Protein AF-A0A843ETW0-F1 (afdb_monomer_lite)

Secondary structure (DSSP, 8-state):
--EEE-EEEEE-TTPPPP-SGGGGTTEEEEEETTSTTHHHHHHHHHTT--EEEEEEES-HHHHHHHHHTSSSEEEEEETTT---B-TTTTTT-EEE----S-TT-HHHHHHHHHHHTTTHHHHHHTTPBPP-

Structure (mmCIF, N/CA/C/O backbone):
data_AF-A0A843ETW0-F1
#
_entry.id   AF-A0A843ETW0-F1
#
loop_
_atom_site.group_PDB
_atom_site.id
_atom_site.type_symbol
_atom_site.label_atom_id
_atom_site.label_alt_id
_atom_site.label_comp_id
_atom_site.label_asym_id
_atom_site.label_entity_id
_atom_site.label_seq_id
_atom_site.pdbx_PDB_ins_code
_atom_site.Cartn_x
_atom_site.Cartn_y
_atom_site.Cartn_z
_atom_site.occupancy
_atom_site.B_iso_or_equiv
_atom_site.auth_seq_id
_atom_site.auth_comp_id
_atom_site.auth_asym_id
_atom_site.auth_atom_id
_atom_site.pdbx_PDB_model_num
ATOM 1 N N . PRO A 1 1 ? 12.585 -6.342 -13.087 1.00 88.56 1 PRO A N 1
ATOM 2 C CA . PRO A 1 1 ? 12.088 -5.623 -11.887 1.00 88.56 1 PRO A CA 1
ATOM 3 C C . PRO A 1 1 ? 12.890 -4.330 -11.737 1.00 88.56 1 PRO A C 1
ATOM 5 O O . PRO A 1 1 ? 14.092 -4.377 -11.965 1.00 88.56 1 PRO A O 1
ATOM 8 N N . ILE A 1 2 ? 12.240 -3.202 -11.458 1.00 93.31 2 ILE A N 1
ATOM 9 C CA . ILE A 1 2 ? 12.900 -1.885 -11.393 1.00 93.31 2 ILE A CA 1
ATOM 10 C C . ILE A 1 2 ? 12.918 -1.279 -9.992 1.00 93.31 2 ILE A C 1
ATOM 12 O O . ILE A 1 2 ? 13.752 -0.420 -9.726 1.00 93.31 2 ILE A O 1
ATOM 16 N N . ALA A 1 3 ? 12.001 -1.709 -9.125 1.00 95.44 3 ALA A N 1
ATOM 17 C CA . ALA A 1 3 ? 11.889 -1.262 -7.745 1.00 95.44 3 ALA A CA 1
ATOM 18 C C . ALA A 1 3 ? 10.972 -2.207 -6.955 1.00 95.44 3 ALA A C 1
ATOM 20 O O . ALA A 1 3 ? 10.279 -3.051 -7.534 1.00 95.44 3 ALA A O 1
ATOM 21 N N . TYR A 1 4 ? 10.894 -2.004 -5.644 1.00 96.06 4 TYR A N 1
ATOM 22 C CA . TYR A 1 4 ? 9.859 -2.570 -4.787 1.00 96.06 4 TYR A CA 1
ATOM 23 C C . TYR A 1 4 ? 9.044 -1.475 -4.105 1.00 96.06 4 TYR A C 1
ATOM 25 O O . TYR A 1 4 ? 9.515 -0.364 -3.871 1.00 96.06 4 TYR A O 1
ATOM 33 N N . ASP A 1 5 ? 7.829 -1.832 -3.718 1.00 97.31 5 ASP A N 1
ATOM 34 C CA . ASP A 1 5 ? 6.985 -1.052 -2.820 1.00 97.31 5 ASP A CA 1
ATOM 35 C C . ASP A 1 5 ? 6.368 -1.996 -1.777 1.00 97.31 5 ASP A C 1
ATOM 37 O O . ASP A 1 5 ? 6.545 -3.219 -1.822 1.00 97.31 5 ASP A O 1
ATOM 41 N N . TYR A 1 6 ? 5.678 -1.438 -0.796 1.00 98.00 6 TYR A N 1
ATOM 42 C CA . TYR A 1 6 ? 4.920 -2.169 0.210 1.00 98.00 6 TYR A CA 1
ATOM 43 C C . TYR A 1 6 ? 3.712 -1.347 0.645 1.00 98.00 6 TYR A C 1
ATOM 45 O O . TYR A 1 6 ? 3.601 -0.159 0.342 1.00 98.00 6 TYR A O 1
ATOM 53 N N . LEU A 1 7 ? 2.789 -1.971 1.371 1.00 98.50 7 LEU A N 1
ATOM 54 C CA . LEU A 1 7 ? 1.613 -1.277 1.875 1.00 98.50 7 LEU A CA 1
ATOM 55 C C . LEU A 1 7 ? 1.832 -0.772 3.301 1.00 98.50 7 LEU A C 1
ATOM 57 O O . LEU A 1 7 ? 2.390 -1.454 4.164 1.00 98.50 7 LEU A O 1
ATOM 61 N N . VAL A 1 8 ? 1.325 0.427 3.561 1.00 98.56 8 VAL A N 1
ATOM 62 C CA . VAL A 1 8 ? 1.168 1.005 4.892 1.00 98.56 8 VAL A CA 1
ATOM 63 C C . VAL A 1 8 ? -0.305 1.119 5.248 1.00 98.56 8 VAL A C 1
ATOM 65 O O . VAL A 1 8 ? -1.149 1.446 4.417 1.00 98.56 8 VAL A O 1
ATOM 68 N N . LEU A 1 9 ? -0.622 0.885 6.514 1.00 98.62 9 LEU A N 1
ATOM 69 C CA . LEU A 1 9 ? -1.947 1.115 7.060 1.00 98.62 9 LEU A CA 1
ATOM 70 C C . LEU A 1 9 ? -2.136 2.604 7.365 1.00 98.62 9 LEU A C 1
ATOM 72 O O . LEU A 1 9 ? -1.407 3.194 8.172 1.00 98.62 9 LEU A O 1
ATOM 76 N N . ILE A 1 10 ? -3.163 3.189 6.762 1.00 98.44 10 ILE A N 1
ATOM 77 C CA . ILE A 1 10 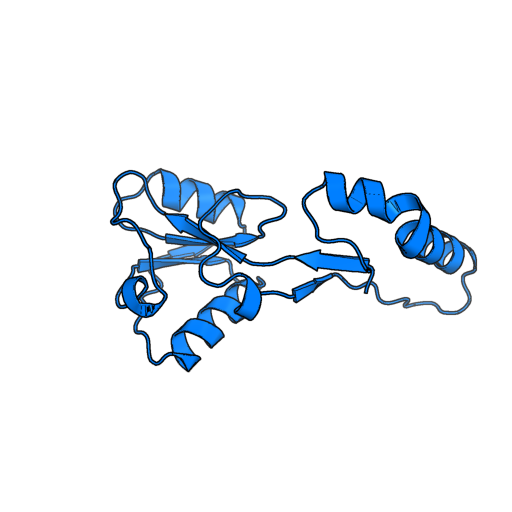? -3.690 4.508 7.094 1.00 98.44 10 ILE A CA 1
ATOM 78 C C . ILE A 1 10 ? -4.936 4.324 7.948 1.00 98.44 10 ILE A C 1
ATOM 80 O O . ILE A 1 10 ? -5.839 3.576 7.582 1.00 98.44 10 ILE A O 1
ATOM 84 N N . SER A 1 11 ? -4.99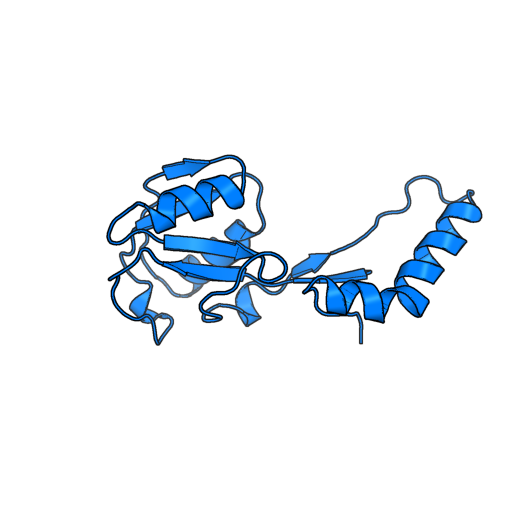5 5.049 9.061 1.00 98.12 11 SER A N 1
ATOM 85 C CA . SER A 1 11 ? -6.143 5.058 9.967 1.00 98.12 11 SER A CA 1
ATOM 86 C C . SER A 1 11 ? -6.775 6.444 10.033 1.00 98.12 11 SER A C 1
ATOM 88 O O . SER A 1 11 ? -6.080 7.468 9.912 1.00 98.12 11 SER A O 1
ATOM 90 N N . SER A 1 12 ? -8.087 6.472 10.265 1.00 97.75 12 SER A N 1
ATOM 91 C CA . SER A 1 12 ? -8.820 7.686 10.611 1.00 97.75 12 SER A CA 1
ATOM 92 C C . SER A 1 12 ? -8.227 8.356 11.858 1.00 97.75 12 SER A C 1
ATOM 94 O O . SER A 1 12 ? -7.741 7.657 12.759 1.00 97.75 12 SER A O 1
ATOM 96 N N . PRO A 1 13 ? -8.280 9.695 11.960 1.00 96.00 13 PRO A N 1
ATOM 97 C CA . PRO A 1 13 ? -7.907 10.404 13.180 1.00 96.00 13 PRO A CA 1
ATOM 98 C C . PRO A 1 13 ? -8.662 9.866 14.404 1.00 96.00 13 PRO A C 1
ATOM 100 O O . PRO A 1 13 ? -9.854 9.579 14.329 1.00 96.00 13 PRO A O 1
ATOM 103 N N . GLY A 1 14 ? -7.964 9.712 15.531 1.00 93.12 14 GLY A N 1
ATOM 104 C CA . GLY A 1 14 ? -8.556 9.219 16.782 1.00 93.12 14 GLY A CA 1
ATOM 105 C C . GLY A 1 14 ? -8.847 7.713 16.834 1.00 93.12 14 GLY A C 1
ATOM 106 O O . GLY A 1 14 ? -9.353 7.244 17.849 1.00 93.12 14 GLY A O 1
ATOM 107 N N . SER A 1 15 ? -8.515 6.948 15.787 1.00 94.19 15 SER A N 1
ATOM 108 C CA . SER A 1 15 ? -8.641 5.483 15.817 1.00 94.19 15 SER A CA 1
ATOM 109 C C . SER A 1 15 ? -7.703 4.857 16.853 1.00 94.19 15 SER A C 1
ATOM 111 O O . SER A 1 15 ? -6.642 5.412 17.163 1.00 94.19 15 SER A O 1
ATOM 113 N N . LYS A 1 16 ? -8.053 3.654 17.329 1.00 92.81 16 LYS A N 1
ATOM 114 C CA . LYS A 1 16 ? -7.176 2.840 18.185 1.00 92.81 16 LYS A CA 1
ATOM 115 C C . LYS A 1 16 ? -5.791 2.698 17.539 1.00 92.81 16 LYS A C 1
ATOM 117 O O . LYS A 1 16 ? -5.660 2.472 16.334 1.00 92.81 16 LYS A O 1
ATOM 122 N N . LYS A 1 17 ? -4.744 2.805 18.361 1.00 94.50 17 LYS A N 1
ATOM 123 C CA . LYS A 1 17 ? -3.369 2.549 17.928 1.00 94.50 17 LYS A CA 1
ATOM 124 C C . LYS A 1 17 ? -3.203 1.067 17.581 1.00 94.50 17 LYS A C 1
ATOM 126 O O . LYS A 1 17 ? -3.489 0.203 18.402 1.00 94.50 17 LYS A O 1
ATOM 131 N N . ILE A 1 18 ? -2.696 0.804 16.381 1.00 97.25 18 ILE A N 1
ATOM 132 C CA . ILE A 1 18 ? -2.375 -0.540 15.893 1.00 97.25 18 ILE A CA 1
ATOM 133 C C . ILE A 1 18 ? -0.904 -0.812 16.193 1.00 97.25 18 ILE A C 1
ATOM 135 O O . ILE A 1 18 ? -0.037 -0.051 15.758 1.00 97.25 18 ILE A O 1
ATOM 139 N N . THR A 1 19 ? -0.619 -1.859 16.960 1.00 96.44 19 THR A N 1
ATOM 140 C CA . THR A 1 19 ? 0.749 -2.202 17.389 1.00 96.44 19 THR A CA 1
ATOM 141 C C . THR A 1 19 ? 1.161 -3.615 17.007 1.00 96.44 19 THR A C 1
ATOM 143 O O . THR A 1 19 ? 2.351 -3.898 16.920 1.00 96.44 19 THR A O 1
ATOM 146 N N . SER A 1 20 ? 0.189 -4.480 16.736 1.00 97.50 20 SER A N 1
ATOM 147 C CA . SER A 1 20 ? 0.387 -5.867 16.340 1.00 97.50 20 SER A CA 1
ATOM 148 C C . SER A 1 20 ? -0.575 -6.254 15.219 1.00 97.50 20 SER A C 1
ATOM 150 O O . SER A 1 20 ? -1.590 -5.593 15.008 1.00 97.50 20 SER A O 1
ATOM 152 N N . ILE A 1 21 ? -0.277 -7.350 14.520 1.00 97.00 21 ILE A N 1
ATOM 153 C CA . ILE A 1 21 ? -1.143 -7.896 13.465 1.00 97.00 21 ILE A CA 1
ATOM 154 C C . ILE A 1 21 ? -2.540 -8.223 14.017 1.00 97.00 21 ILE A C 1
ATOM 156 O O . ILE A 1 21 ? -3.535 -7.905 13.381 1.00 97.00 21 ILE A O 1
ATOM 160 N N . LYS A 1 22 ? -2.632 -8.740 15.250 1.00 96.94 22 LYS A N 1
ATOM 161 C CA . LYS A 1 22 ? -3.913 -9.036 15.916 1.00 96.94 22 LYS A CA 1
ATOM 162 C C . LYS A 1 22 ? -4.791 -7.803 16.142 1.00 96.94 22 LYS A C 1
ATOM 164 O O . LYS A 1 22 ? -6.003 -7.937 16.233 1.00 96.94 22 LYS A O 1
ATOM 169 N N . ASP A 1 23 ? -4.209 -6.603 16.220 1.00 97.88 23 ASP A N 1
ATOM 170 C CA . ASP A 1 23 ? -4.993 -5.368 16.345 1.00 97.88 23 ASP A CA 1
ATOM 171 C C . ASP A 1 23 ? -5.789 -5.038 15.068 1.00 97.88 23 ASP A C 1
ATOM 173 O O . ASP A 1 23 ? -6.621 -4.134 15.107 1.00 97.88 23 ASP A O 1
ATOM 177 N N . LEU A 1 24 ? -5.522 -5.730 13.953 1.00 97.88 24 LEU A N 1
ATOM 178 C CA . LEU A 1 24 ? -6.234 -5.569 12.684 1.00 97.88 24 LEU A CA 1
ATOM 179 C C . LEU A 1 24 ? -7.567 -6.329 12.639 1.00 97.88 24 LEU A C 1
ATOM 181 O O . LEU A 1 24 ? -8.348 -6.109 11.713 1.00 97.88 24 LEU A O 1
ATOM 185 N N . ASP A 1 25 ? -7.823 -7.199 13.619 1.00 97.94 25 ASP A N 1
ATOM 186 C CA . ASP A 1 25 ? -9.039 -8.004 13.679 1.00 97.94 25 ASP A CA 1
ATOM 187 C C . ASP A 1 25 ? -10.290 -7.135 13.863 1.00 97.94 25 ASP A C 1
ATOM 189 O O . ASP A 1 25 ? -10.318 -6.193 14.662 1.00 97.94 25 ASP A O 1
ATOM 193 N N . ASN A 1 26 ? -11.341 -7.482 13.127 1.00 97.88 26 ASN A N 1
ATOM 194 C CA . ASN A 1 26 ? -12.643 -6.820 13.087 1.00 97.88 26 ASN A CA 1
ATOM 195 C C . ASN A 1 26 ? -12.607 -5.324 12.723 1.00 97.88 26 ASN A C 1
ATOM 197 O O . ASN A 1 26 ? -13.545 -4.590 13.040 1.00 97.88 26 ASN A O 1
ATOM 201 N N . LEU A 1 27 ? -11.552 -4.852 12.050 1.00 98.06 27 LEU A N 1
ATOM 202 C CA . LEU A 1 27 ? -11.487 -3.471 11.572 1.00 98.06 27 LEU A CA 1
ATOM 203 C C . LEU A 1 27 ? -12.296 -3.253 10.286 1.00 98.06 27 LEU A C 1
ATOM 205 O O . LEU A 1 27 ? -12.488 -4.152 9.460 1.00 98.06 27 LEU A O 1
ATOM 209 N N . ASP A 1 28 ? -12.726 -2.005 10.106 1.00 98.50 28 ASP A N 1
ATOM 210 C CA . ASP A 1 28 ? -13.438 -1.537 8.923 1.00 98.50 28 ASP A CA 1
ATOM 211 C C . ASP A 1 28 ? -12.477 -0.868 7.933 1.00 98.50 28 ASP A C 1
ATOM 213 O O . ASP A 1 28 ? -11.683 0.009 8.290 1.00 98.50 28 ASP A O 1
ATOM 217 N N . PHE A 1 29 ? -12.586 -1.240 6.659 1.00 98.69 29 PHE A N 1
ATOM 218 C CA . PHE A 1 29 ? -11.666 -0.814 5.614 1.00 98.69 29 PHE A CA 1
ATOM 219 C C . PHE A 1 29 ? -12.350 -0.188 4.399 1.00 98.69 29 PHE A C 1
ATOM 221 O O . PHE A 1 29 ? -13.472 -0.534 4.009 1.00 98.69 29 PHE A O 1
ATOM 228 N N . VAL A 1 30 ? -11.600 0.701 3.750 1.00 98.62 30 VAL A N 1
ATOM 229 C CA . VAL A 1 30 ? -11.808 1.134 2.370 1.00 98.62 30 VAL A CA 1
ATOM 230 C C . VAL A 1 30 ? -10.929 0.295 1.457 1.00 98.62 30 VAL A C 1
ATOM 232 O O . VAL A 1 30 ? -9.710 0.231 1.632 1.00 98.62 30 VAL A O 1
ATOM 235 N N . LYS A 1 31 ? -11.545 -0.314 0.449 1.00 98.38 31 LYS A N 1
ATOM 236 C CA . LYS A 1 31 ? -10.841 -1.059 -0.587 1.00 98.38 31 LYS A CA 1
ATOM 237 C C . LYS A 1 31 ? -10.651 -0.206 -1.838 1.00 98.38 31 LYS A C 1
ATOM 239 O O . LYS A 1 31 ? -11.589 0.421 -2.317 1.00 98.38 31 LYS A O 1
ATOM 244 N N . VAL A 1 32 ? -9.445 -0.231 -2.384 1.00 98.19 32 VAL A N 1
ATOM 245 C CA . VAL A 1 32 ? -9.100 0.296 -3.701 1.00 98.19 32 VAL A CA 1
ATOM 246 C C . VAL A 1 32 ? -9.110 -0.877 -4.677 1.00 98.19 32 VAL A C 1
ATOM 248 O O . VAL A 1 32 ? -8.264 -1.775 -4.586 1.00 98.19 32 VAL A O 1
ATOM 251 N N . ASP A 1 33 ? -10.084 -0.908 -5.578 1.00 95.69 33 ASP A N 1
ATOM 252 C CA . ASP A 1 33 ? -10.234 -2.015 -6.522 1.00 95.69 33 ASP A CA 1
ATOM 253 C C . ASP A 1 33 ? -9.076 -2.044 -7.541 1.00 95.69 33 ASP A C 1
ATOM 255 O O . ASP A 1 33 ? -8.501 -1.019 -7.898 1.00 95.69 33 ASP A O 1
ATOM 259 N N . GLY A 1 34 ? -8.672 -3.251 -7.956 1.00 92.88 34 GLY A N 1
ATOM 260 C CA . GLY A 1 34 ? -7.557 -3.455 -8.895 1.00 92.88 34 GLY A CA 1
ATOM 261 C C . GLY A 1 34 ? -6.155 -3.133 -8.351 1.00 92.88 34 GLY A C 1
ATOM 262 O O . GLY A 1 34 ? -5.202 -3.113 -9.122 1.00 92.88 34 GLY A O 1
ATOM 263 N N . SER A 1 35 ? -6.006 -2.886 -7.046 1.00 94.75 35 SER A N 1
ATOM 264 C CA . SER A 1 35 ? -4.736 -2.455 -6.446 1.00 94.75 35 SER A CA 1
ATOM 265 C C . SER A 1 35 ? -3.934 -3.581 -5.775 1.00 94.75 35 SER A C 1
ATOM 267 O O . SER A 1 35 ? -4.420 -4.697 -5.561 1.00 94.75 35 SER A O 1
ATOM 269 N N . ALA A 1 36 ? -2.707 -3.249 -5.355 1.00 95.25 36 ALA A N 1
ATOM 270 C CA . ALA A 1 36 ? -1.844 -4.120 -4.556 1.00 95.25 36 ALA A CA 1
ATOM 271 C C . ALA A 1 36 ? -2.446 -4.502 -3.188 1.00 95.25 36 ALA A C 1
ATOM 273 O O . ALA A 1 36 ? -1.971 -5.455 -2.573 1.00 95.25 36 ALA A O 1
ATOM 274 N N . GLN A 1 37 ? -3.527 -3.846 -2.732 1.00 96.75 37 GLN A N 1
ATOM 275 C CA . GLN A 1 37 ? -4.223 -4.180 -1.480 1.00 96.75 37 GLN A CA 1
ATOM 276 C C . GLN A 1 37 ? -4.644 -5.643 -1.364 1.00 96.75 37 GLN A C 1
ATOM 278 O O . GLN A 1 37 ? -4.782 -6.134 -0.249 1.00 96.75 37 GLN A O 1
ATOM 283 N N . ARG A 1 38 ? -4.818 -6.354 -2.488 1.00 96.81 38 ARG A N 1
ATOM 284 C CA . ARG A 1 38 ? -5.040 -7.806 -2.471 1.00 96.81 38 ARG A CA 1
ATOM 285 C C . ARG A 1 38 ? -4.006 -8.536 -1.610 1.00 96.81 38 ARG A C 1
ATOM 287 O O . ARG A 1 38 ? -4.377 -9.473 -0.925 1.00 96.81 38 ARG A O 1
ATOM 294 N N . LEU A 1 39 ? -2.751 -8.086 -1.599 1.00 98.06 39 LEU A N 1
ATOM 295 C CA . LEU A 1 39 ? -1.711 -8.670 -0.753 1.00 98.06 39 LEU A CA 1
ATOM 296 C C . LEU A 1 39 ? -2.037 -8.513 0.733 1.00 98.06 39 LEU A C 1
ATOM 298 O O . LEU A 1 39 ? -1.930 -9.484 1.464 1.00 98.06 39 LEU A O 1
ATOM 302 N N . ALA A 1 40 ? -2.506 -7.337 1.163 1.00 98.19 40 ALA A N 1
ATOM 303 C CA . ALA A 1 40 ? -2.908 -7.127 2.552 1.00 98.19 40 ALA A CA 1
ATOM 304 C C . ALA A 1 40 ? -4.115 -7.994 2.933 1.00 98.19 40 ALA A C 1
ATOM 306 O O . ALA A 1 40 ? -4.118 -8.576 4.009 1.00 98.19 40 ALA A O 1
ATOM 307 N N . TRP A 1 41 ? -5.108 -8.122 2.047 1.00 98.12 41 TRP A N 1
ATOM 308 C CA . TRP A 1 41 ? -6.266 -8.996 2.274 1.00 98.12 41 TRP A CA 1
ATOM 309 C C . TRP A 1 41 ? -5.843 -10.457 2.428 1.00 98.12 41 TRP A C 1
ATOM 311 O O . TRP A 1 41 ? -6.192 -11.080 3.424 1.00 98.12 41 TRP A O 1
ATOM 321 N N . ASN A 1 42 ? -4.986 -10.947 1.529 1.00 98.06 42 ASN A N 1
ATOM 322 C CA . ASN A 1 42 ? -4.414 -12.287 1.627 1.00 98.06 42 ASN A CA 1
ATOM 323 C C . ASN A 1 42 ? -3.632 -12.483 2.939 1.00 98.06 42 ASN A C 1
ATOM 325 O O . ASN A 1 42 ? -3.677 -13.563 3.517 1.00 98.06 42 ASN A O 1
ATOM 329 N N . SER A 1 43 ? -2.916 -11.461 3.423 1.00 98.06 43 SER A N 1
ATOM 330 C CA . SER A 1 43 ? -2.229 -11.524 4.719 1.00 98.06 43 SER A CA 1
ATOM 331 C C . SER A 1 43 ? -3.210 -11.623 5.885 1.00 98.06 43 SER A C 1
ATOM 333 O O . SER A 1 43 ? -2.994 -12.430 6.780 1.00 98.06 43 SER A O 1
ATOM 335 N N . LEU A 1 44 ? -4.288 -10.830 5.894 1.00 98.25 44 LEU A N 1
ATOM 336 C CA . LEU A 1 44 ? -5.309 -10.913 6.947 1.00 98.25 44 LEU A CA 1
ATOM 337 C C . LEU A 1 44 ? -5.974 -12.294 6.969 1.00 98.25 44 LEU A C 1
ATOM 339 O O . LEU A 1 44 ? -6.113 -12.876 8.041 1.00 98.25 44 LEU A O 1
ATOM 343 N N . GLU A 1 45 ? -6.305 -12.832 5.795 1.00 97.94 45 GLU A N 1
ATOM 344 C CA . GLU A 1 45 ? -6.837 -14.190 5.638 1.00 97.94 45 GLU A CA 1
ATOM 345 C C . GLU A 1 45 ? -5.836 -15.249 6.127 1.00 97.94 45 GLU A C 1
ATOM 347 O O . GLU A 1 45 ? -6.216 -16.153 6.861 1.00 97.94 45 GLU A O 1
ATOM 352 N N . HIS A 1 46 ? -4.547 -15.116 5.791 1.00 97.62 46 HIS A N 1
ATOM 353 C CA . HIS A 1 46 ? -3.492 -16.028 6.250 1.00 97.62 46 HIS A CA 1
ATOM 354 C C . HIS A 1 46 ? -3.346 -16.067 7.779 1.00 97.62 46 HIS A C 1
ATOM 356 O O . HIS A 1 46 ? -2.967 -17.097 8.333 1.00 97.62 46 HIS A O 1
ATOM 362 N N . TYR A 1 47 ? -3.633 -14.954 8.454 1.00 97.62 47 TYR A N 1
ATOM 363 C CA . TYR A 1 47 ? -3.587 -14.843 9.912 1.00 97.62 47 TYR A CA 1
ATOM 364 C C . TYR A 1 47 ? -4.934 -15.116 10.598 1.00 97.62 47 TYR A C 1
ATOM 366 O O . TYR A 1 47 ? -5.052 -14.840 11.794 1.00 97.62 47 TYR A O 1
ATOM 374 N N . ASP A 1 48 ? -5.934 -15.626 9.870 1.00 97.88 48 ASP A N 1
ATOM 375 C CA . ASP A 1 48 ? -7.290 -15.894 10.366 1.00 97.88 48 ASP A CA 1
ATOM 376 C C . ASP A 1 48 ? -7.964 -14.658 11.004 1.00 97.88 48 ASP A C 1
ATOM 378 O O . ASP A 1 48 ? -8.692 -14.761 11.996 1.00 97.88 48 ASP A O 1
ATOM 382 N N . LEU A 1 49 ? -7.709 -13.463 10.457 1.00 98.12 49 LEU A N 1
ATOM 383 C CA . LEU A 1 49 ? -8.286 -12.208 10.945 1.00 98.12 49 LEU A CA 1
ATOM 384 C C . LEU A 1 49 ? -9.554 -11.842 10.178 1.00 98.12 49 LEU A C 1
ATOM 386 O O . LEU A 1 49 ? -9.575 -11.813 8.946 1.00 98.12 49 LEU A O 1
ATOM 390 N N . ASN A 1 50 ? -10.597 -11.464 10.911 1.00 98.06 50 ASN A N 1
ATOM 391 C CA . ASN A 1 50 ? -11.822 -10.948 10.319 1.00 98.06 50 ASN A CA 1
ATOM 392 C C . ASN A 1 50 ? -11.645 -9.471 9.967 1.00 98.06 50 ASN A C 1
ATOM 394 O O . ASN A 1 50 ? -11.012 -8.710 10.695 1.00 98.06 50 ASN A O 1
ATOM 398 N N . TYR A 1 51 ? -12.240 -9.031 8.864 1.00 98.06 51 TYR A N 1
ATOM 399 C CA . TYR A 1 51 ? -12.244 -7.623 8.476 1.00 98.06 51 TYR A CA 1
ATOM 400 C C . TYR A 1 51 ? -13.468 -7.296 7.625 1.00 98.06 51 TYR A C 1
ATOM 402 O O . TYR A 1 51 ? -14.022 -8.158 6.942 1.00 98.06 51 TYR A O 1
ATOM 410 N N . ASN A 1 52 ? -13.872 -6.026 7.624 1.00 98.31 52 ASN A N 1
ATOM 411 C CA . ASN A 1 52 ? -15.031 -5.572 6.861 1.00 98.31 52 ASN A CA 1
ATOM 412 C C . ASN A 1 52 ? -14.621 -4.568 5.786 1.00 98.31 52 ASN A C 1
ATOM 414 O O . ASN A 1 52 ? -13.980 -3.562 6.078 1.00 98.31 52 ASN A O 1
ATOM 418 N N . ILE A 1 53 ? -15.075 -4.762 4.549 1.00 98.19 53 ILE A N 1
ATOM 419 C CA . ILE A 1 53 ? -14.963 -3.734 3.506 1.00 98.19 53 ILE A CA 1
ATOM 420 C C . ILE A 1 53 ? -16.233 -2.879 3.519 1.00 98.19 53 ILE A C 1
ATOM 422 O O . ILE A 1 53 ? -17.278 -3.318 3.039 1.00 98.19 53 ILE A O 1
ATOM 426 N N . LYS A 1 54 ? -16.154 -1.659 4.061 1.00 98.31 54 LYS A N 1
ATOM 427 C CA . LYS A 1 54 ? -17.294 -0.721 4.132 1.00 98.31 54 LYS A CA 1
ATOM 428 C C . LYS A 1 54 ? -17.457 0.111 2.867 1.00 98.31 54 LYS A C 1
ATOM 430 O O . LYS A 1 54 ? -18.575 0.444 2.488 1.00 98.31 54 LYS A O 1
ATOM 435 N N . HIS A 1 55 ? -16.346 0.429 2.207 1.00 98.00 55 HIS A N 1
ATOM 436 C CA . HIS A 1 55 ? -16.334 1.252 1.002 1.00 98.00 55 HIS A CA 1
ATOM 437 C C . HIS A 1 55 ? -15.393 0.675 -0.049 1.00 98.00 55 HIS A C 1
ATOM 439 O O . HIS A 1 55 ? -14.385 0.045 0.277 1.00 98.00 55 HIS A O 1
ATOM 445 N N . ARG A 1 56 ? -15.714 0.938 -1.315 1.00 98.38 56 ARG A N 1
ATOM 446 C CA . ARG A 1 56 ? -14.871 0.630 -2.469 1.00 98.38 56 ARG A CA 1
ATOM 447 C C . ARG A 1 56 ? -14.662 1.889 -3.290 1.00 98.38 56 ARG A C 1
ATOM 449 O O . ARG A 1 56 ? -15.606 2.649 -3.491 1.00 98.38 56 ARG A O 1
ATOM 456 N N . VAL A 1 57 ? -13.432 2.114 -3.724 1.00 98.19 57 VAL A N 1
ATOM 457 C CA . VAL A 1 57 ? -13.029 3.269 -4.530 1.00 98.19 57 VAL A CA 1
ATOM 458 C C . VAL A 1 57 ? -12.039 2.840 -5.610 1.00 98.19 57 VAL A C 1
ATOM 460 O O . VAL A 1 57 ? -11.461 1.756 -5.547 1.00 98.19 57 VAL A O 1
ATOM 463 N N . ASN A 1 58 ? -11.803 3.723 -6.579 1.00 96.31 58 ASN A N 1
ATOM 464 C CA . ASN A 1 58 ? -10.935 3.443 -7.725 1.00 96.31 58 ASN A CA 1
ATOM 465 C C . ASN A 1 58 ? -9.521 4.030 -7.587 1.00 96.31 58 ASN A C 1
ATOM 467 O O . ASN A 1 58 ? -8.672 3.774 -8.435 1.00 96.31 58 ASN A O 1
ATOM 471 N N . SER A 1 59 ? -9.246 4.827 -6.547 1.00 97.25 59 SER A N 1
ATOM 472 C CA . SER A 1 59 ? -7.931 5.440 -6.347 1.00 97.25 59 SER A CA 1
ATOM 473 C C . SER A 1 59 ? -7.490 5.444 -4.883 1.00 97.25 59 SER A C 1
ATOM 475 O O . SER A 1 59 ? -8.298 5.519 -3.955 1.00 97.25 59 SER A O 1
ATOM 477 N N . GLN A 1 60 ? -6.172 5.402 -4.672 1.00 97.31 60 GLN A N 1
ATOM 478 C CA . GLN A 1 60 ? -5.580 5.463 -3.334 1.00 97.31 60 GLN A CA 1
ATOM 479 C C . GLN A 1 60 ? -5.781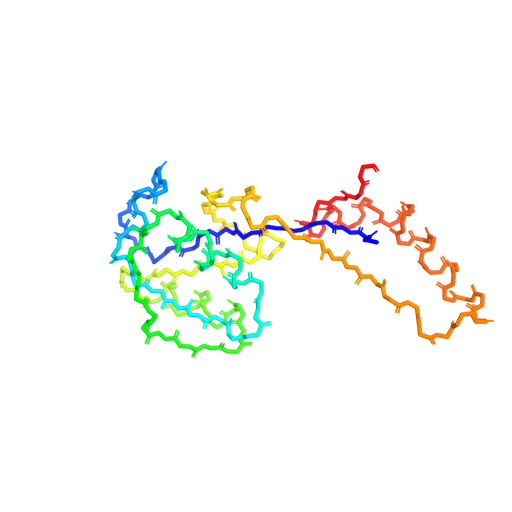 6.830 -2.666 1.00 97.31 60 GLN A C 1
ATOM 481 O O . GLN A 1 60 ? -5.928 6.904 -1.448 1.00 97.31 60 GLN A O 1
ATOM 486 N N . PHE A 1 61 ? -5.849 7.909 -3.452 1.00 97.62 61 PHE A N 1
ATOM 487 C CA . PHE A 1 61 ? -6.116 9.250 -2.934 1.00 97.62 61 PHE A CA 1
ATOM 488 C C . PHE A 1 61 ? -7.554 9.402 -2.434 1.00 97.62 61 PHE A C 1
ATOM 490 O O . PHE A 1 61 ? -7.767 10.032 -1.397 1.00 97.62 61 PHE A O 1
ATOM 497 N N . ASP A 1 62 ? -8.532 8.797 -3.112 1.00 97.94 62 ASP A N 1
ATOM 498 C CA . ASP A 1 62 ? -9.921 8.802 -2.642 1.00 97.94 62 ASP A CA 1
ATOM 499 C C . ASP A 1 62 ? -10.063 7.988 -1.359 1.00 97.94 62 ASP A C 1
ATOM 501 O O . ASP A 1 62 ? -10.672 8.461 -0.399 1.00 97.94 62 ASP A O 1
ATOM 505 N N . ALA A 1 63 ? -9.421 6.816 -1.291 1.00 98.44 63 ALA A N 1
ATOM 506 C CA . ALA A 1 63 ? -9.371 6.025 -0.063 1.00 98.44 63 ALA A CA 1
ATOM 507 C C . ALA A 1 63 ? -8.732 6.816 1.084 1.00 98.44 63 ALA A C 1
ATOM 509 O O . ALA A 1 63 ? -9.286 6.861 2.181 1.00 98.44 63 ALA A O 1
ATOM 510 N N . PHE A 1 64 ? -7.608 7.492 0.831 1.00 98.50 64 PHE A N 1
ATOM 511 C CA . PHE A 1 64 ? -6.943 8.329 1.826 1.00 98.50 64 PHE A CA 1
ATOM 512 C C . PHE A 1 64 ? -7.858 9.443 2.342 1.00 98.50 64 PHE A C 1
ATOM 514 O O . PHE A 1 64 ? -8.025 9.587 3.554 1.00 98.50 64 PHE A O 1
ATOM 521 N N . LYS A 1 65 ? -8.488 10.209 1.442 1.00 98.19 65 LYS A N 1
ATOM 522 C CA . LYS A 1 65 ? -9.427 11.280 1.813 1.00 98.19 65 LYS A CA 1
ATOM 523 C C . LYS A 1 65 ? -10.596 10.736 2.626 1.00 98.19 65 LYS A C 1
ATOM 525 O O . LYS A 1 65 ? -10.954 11.330 3.640 1.00 98.19 65 LYS A O 1
ATOM 530 N N . LEU A 1 66 ? -11.172 9.612 2.210 1.00 98.25 66 LEU A N 1
ATOM 531 C CA . LEU A 1 66 ? -12.314 9.009 2.889 1.00 98.25 66 LEU A CA 1
ATOM 532 C C . LEU A 1 66 ? -11.920 8.556 4.300 1.00 98.25 66 LEU A C 1
ATOM 534 O O . LEU A 1 66 ? -12.579 8.929 5.269 1.00 98.25 66 LEU A O 1
ATOM 538 N N . VAL A 1 67 ? -10.794 7.852 4.441 1.00 98.19 67 VAL A N 1
ATOM 539 C CA . VAL A 1 67 ? -10.256 7.436 5.745 1.00 98.19 67 VAL A CA 1
ATOM 540 C C . VAL A 1 67 ? -9.991 8.643 6.647 1.00 98.19 67 VAL A C 1
ATOM 542 O O . VAL A 1 67 ? -10.382 8.631 7.814 1.00 98.19 67 VAL A O 1
ATOM 545 N N . LYS A 1 68 ? -9.369 9.712 6.137 1.00 97.69 68 LYS A N 1
ATOM 546 C CA . LYS A 1 68 ? -9.031 10.892 6.950 1.00 97.69 68 LYS A CA 1
ATOM 547 C C . LYS A 1 68 ? -10.238 11.683 7.448 1.00 97.69 68 LYS A C 1
ATOM 549 O O . LYS A 1 68 ? -10.120 12.323 8.488 1.00 97.69 68 LYS A O 1
ATOM 554 N 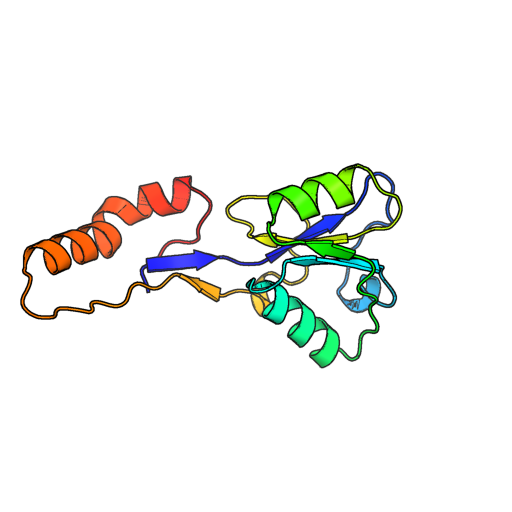N . ASN A 1 69 ? -11.373 11.597 6.760 1.00 97.19 69 ASN A N 1
ATOM 555 C CA . ASN A 1 69 ? -12.611 12.294 7.123 1.00 97.19 69 ASN A CA 1
ATOM 556 C C . ASN A 1 69 ? -13.654 11.388 7.804 1.00 97.19 69 ASN A C 1
ATOM 558 O O . ASN A 1 69 ? -14.794 11.802 7.997 1.00 97.19 69 ASN A O 1
ATOM 562 N N . SER A 1 70 ? -13.277 10.160 8.166 1.00 96.12 70 SER A N 1
ATOM 563 C CA . SER A 1 70 ? -14.160 9.174 8.802 1.00 96.12 70 SER A CA 1
ATOM 564 C C . SER A 1 70 ? -13.751 8.891 10.250 1.00 96.12 70 SER A C 1
ATOM 566 O O . SER A 1 70 ? -12.754 9.419 10.743 1.00 96.12 70 SER A O 1
ATOM 568 N N . LYS A 1 71 ? -14.524 8.048 10.944 1.00 94.88 71 LYS A N 1
ATOM 569 C CA . LYS A 1 71 ? -14.177 7.490 12.259 1.00 94.88 71 LYS A CA 1
ATOM 570 C C . LYS A 1 71 ? -13.970 5.985 12.131 1.00 94.88 71 LYS A C 1
ATOM 572 O O . LYS A 1 71 ? -14.764 5.337 11.459 1.00 94.88 71 LYS A O 1
ATOM 577 N N . ASN A 1 72 ? -12.953 5.454 12.814 1.00 95.06 72 ASN A N 1
ATOM 578 C CA . ASN A 1 72 ? -12.651 4.016 12.888 1.00 95.06 72 ASN A CA 1
ATOM 579 C C . ASN A 1 72 ? -12.587 3.316 11.524 1.00 95.06 72 ASN A C 1
ATOM 581 O O . ASN A 1 72 ? -13.034 2.183 11.381 1.00 95.06 72 ASN A O 1
ATOM 585 N N . LEU A 1 73 ? -12.055 4.009 10.520 1.00 98.06 73 LEU A N 1
ATOM 586 C CA . LEU A 1 73 ? -11.931 3.484 9.175 1.00 98.06 73 LEU A CA 1
ATOM 587 C C . LEU A 1 73 ? -10.464 3.445 8.767 1.00 98.06 73 LEU A C 1
ATOM 589 O O . LEU A 1 73 ? -9.655 4.290 9.165 1.00 98.06 73 LEU A O 1
ATOM 593 N N . HIS A 1 74 ? -10.121 2.443 7.971 1.00 98.62 74 HIS A N 1
ATOM 594 C CA . HIS A 1 74 ? -8.743 2.132 7.641 1.00 98.62 74 HIS A CA 1
ATOM 595 C C . HIS A 1 74 ? -8.564 1.852 6.149 1.00 98.62 74 HIS A C 1
ATOM 597 O O . HIS A 1 74 ? -9.517 1.577 5.425 1.00 98.62 74 HIS A O 1
ATOM 603 N N . SER A 1 75 ? -7.332 1.929 5.657 1.00 98.62 75 SER A N 1
ATOM 604 C CA . SER A 1 75 ? -6.988 1.489 4.303 1.00 98.62 75 SER A CA 1
ATOM 605 C C . SER A 1 75 ? -5.506 1.155 4.216 1.00 98.62 75 SER A C 1
ATOM 607 O O . SER A 1 75 ? -4.680 1.865 4.790 1.00 98.62 75 SER A O 1
ATOM 609 N N . PHE A 1 76 ? -5.159 0.113 3.465 1.00 98.62 76 PHE A N 1
ATOM 610 C CA . PHE A 1 76 ? -3.772 -0.185 3.110 1.00 98.62 76 PHE A CA 1
ATOM 611 C C . PHE A 1 76 ? -3.396 0.550 1.824 1.00 98.62 76 PHE A C 1
ATOM 613 O O . PHE A 1 76 ? -4.023 0.324 0.797 1.00 98.62 76 PHE A O 1
ATOM 620 N N . LEU A 1 77 ? -2.413 1.441 1.847 1.00 98.44 77 LEU A N 1
ATOM 621 C CA . LEU A 1 77 ? -2.001 2.236 0.681 1.00 98.44 77 LEU A CA 1
ATOM 622 C C . LEU A 1 77 ? -0.498 2.080 0.429 1.00 98.44 77 LEU A C 1
ATOM 624 O O . LEU A 1 77 ? 0.237 1.711 1.339 1.00 98.44 77 LEU A O 1
ATOM 628 N N . ASN A 1 78 ? -0.041 2.3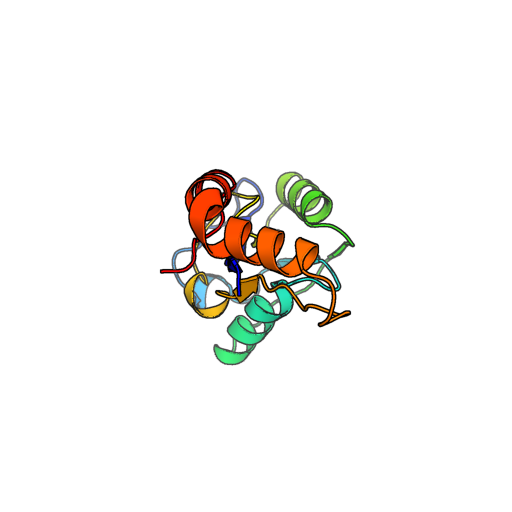61 -0.788 1.00 97.75 78 ASN A N 1
ATOM 629 C CA . ASN A 1 78 ? 1.367 2.250 -1.167 1.00 97.75 78 ASN A CA 1
ATOM 630 C C . ASN A 1 78 ? 2.249 3.214 -0.368 1.00 97.75 78 ASN A C 1
ATOM 632 O O . ASN A 1 78 ? 1.940 4.404 -0.245 1.00 97.75 78 ASN A O 1
ATOM 636 N N . ALA A 1 79 ? 3.362 2.698 0.145 1.00 97.69 79 ALA A N 1
ATOM 637 C CA . ALA A 1 79 ? 4.299 3.448 0.969 1.00 97.69 79 ALA A CA 1
ATOM 638 C C . ALA A 1 79 ? 5.040 4.535 0.179 1.00 97.69 79 ALA A C 1
ATOM 640 O O . ALA A 1 79 ? 5.411 5.552 0.760 1.00 97.69 79 ALA A O 1
ATOM 641 N N . SER A 1 80 ? 5.205 4.347 -1.132 1.00 95.56 80 SER A N 1
ATOM 642 C CA . SER A 1 80 ? 5.789 5.352 -2.030 1.00 95.56 80 SER A CA 1
ATOM 643 C C . SER A 1 80 ? 4.998 6.665 -2.074 1.00 95.56 80 SER A C 1
ATOM 645 O O . SER A 1 80 ? 5.580 7.732 -2.240 1.00 95.56 80 SER A O 1
ATOM 647 N N . TYR A 1 81 ? 3.678 6.621 -1.857 1.00 95.12 81 TYR A N 1
ATOM 648 C CA . TYR A 1 81 ? 2.816 7.812 -1.869 1.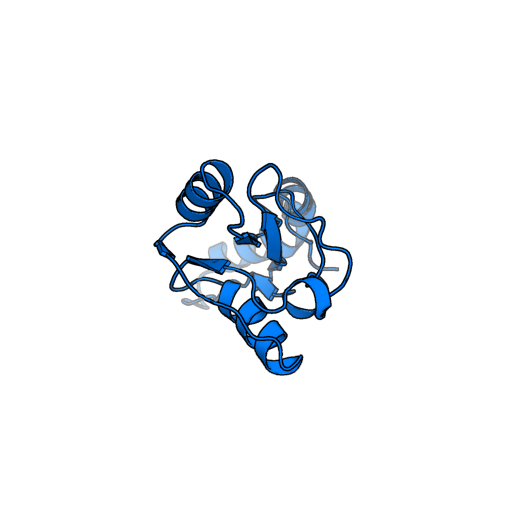00 95.12 81 TYR A CA 1
ATOM 649 C C . TYR A 1 81 ? 2.351 8.259 -0.482 1.00 95.12 81 TYR A C 1
ATOM 651 O O . TYR A 1 81 ? 1.960 9.416 -0.307 1.00 95.12 81 TYR A O 1
ATOM 659 N N . PHE A 1 82 ? 2.342 7.360 0.505 1.00 97.00 82 PHE A N 1
ATOM 660 C CA . PHE A 1 82 ? 1.732 7.621 1.804 1.00 97.00 82 PHE A CA 1
ATOM 661 C C . PHE A 1 82 ? 2.618 7.184 2.967 1.00 97.00 82 PHE A C 1
ATOM 663 O O . PHE A 1 82 ? 3.189 6.099 2.986 1.00 97.00 82 PHE A O 1
ATOM 670 N N . ASN A 1 83 ? 2.620 8.004 4.018 1.00 95.25 83 ASN A N 1
ATOM 671 C CA . ASN A 1 83 ? 3.203 7.649 5.305 1.00 95.25 83 ASN A CA 1
ATOM 672 C C . ASN A 1 83 ? 2.137 7.032 6.219 1.00 95.25 83 ASN A C 1
ATOM 674 O O . ASN A 1 83 ? 1.095 7.641 6.476 1.00 95.25 83 ASN A O 1
ATOM 678 N N . GLY A 1 84 ? 2.414 5.839 6.744 1.00 96.88 84 GLY A N 1
ATOM 679 C CA . GLY A 1 84 ? 1.486 5.095 7.590 1.00 96.88 84 GLY A CA 1
ATOM 680 C C . GLY A 1 84 ? 2.161 4.005 8.414 1.00 96.88 84 GLY A C 1
ATOM 681 O O . GLY A 1 84 ? 3.388 3.888 8.454 1.00 96.88 84 GLY A O 1
ATOM 682 N N . ASN A 1 85 ? 1.348 3.198 9.091 1.00 97.94 85 ASN A N 1
ATOM 683 C CA . ASN A 1 85 ? 1.839 2.101 9.914 1.00 97.94 85 ASN A CA 1
ATOM 684 C C . ASN A 1 85 ? 2.303 0.932 9.028 1.00 97.94 85 ASN A C 1
ATOM 686 O O . ASN A 1 85 ? 1.549 0.423 8.204 1.00 97.94 85 ASN A O 1
ATOM 690 N N . LYS A 1 86 ? 3.547 0.489 9.217 1.00 97.75 86 LYS A N 1
ATOM 691 C CA . LYS A 1 86 ? 4.234 -0.521 8.395 1.00 97.75 86 LYS A CA 1
ATOM 692 C C . LYS A 1 86 ? 3.940 -1.967 8.830 1.00 97.75 86 LYS A C 1
ATOM 694 O O . LYS A 1 86 ? 4.755 -2.848 8.578 1.00 97.75 86 LYS A O 1
ATOM 699 N N . ILE A 1 87 ? 2.810 -2.204 9.503 1.00 98.00 87 ILE A N 1
ATOM 700 C CA . ILE A 1 87 ? 2.488 -3.466 10.192 1.00 98.00 87 ILE A CA 1
ATOM 701 C C . ILE A 1 87 ? 2.530 -4.711 9.289 1.00 98.00 87 ILE A C 1
ATOM 703 O O . ILE A 1 87 ? 2.934 -5.763 9.763 1.00 98.00 87 ILE A O 1
ATOM 707 N N . LEU A 1 88 ? 2.195 -4.577 7.999 1.00 97.75 88 LEU A N 1
ATOM 708 C CA . LEU A 1 88 ? 2.263 -5.656 6.997 1.00 97.75 88 LEU A CA 1
ATOM 709 C C . LEU A 1 88 ? 3.342 -5.407 5.928 1.00 97.75 88 LEU A C 1
ATOM 711 O O . LEU A 1 88 ? 3.220 -5.863 4.791 1.00 97.75 88 LEU A O 1
ATOM 715 N N . LYS A 1 89 ? 4.391 -4.630 6.235 1.00 97.56 89 LYS A N 1
ATOM 716 C CA . LYS A 1 89 ? 5.410 -4.237 5.242 1.00 97.56 89 LYS A CA 1
ATOM 717 C C . LYS A 1 89 ? 6.042 -5.436 4.531 1.00 97.56 89 LYS A C 1
ATOM 719 O O . LYS A 1 89 ? 6.315 -5.350 3.338 1.00 97.56 89 LYS A O 1
ATOM 724 N N . PHE A 1 90 ? 6.322 -6.513 5.259 1.00 96.19 90 PHE A N 1
ATOM 725 C CA . PHE A 1 90 ? 6.998 -7.678 4.691 1.00 96.19 90 PHE A CA 1
ATOM 726 C C . PHE A 1 90 ? 6.041 -8.543 3.869 1.00 96.19 90 PHE A C 1
ATOM 728 O O . PHE A 1 90 ? 6.399 -8.933 2.762 1.00 96.19 90 PHE A O 1
ATOM 735 N N . ASP A 1 91 ? 4.813 -8.744 4.346 1.00 97.56 91 ASP A N 1
ATOM 736 C CA . ASP A 1 91 ? 3.793 -9.547 3.659 1.00 97.56 91 ASP A CA 1
ATOM 737 C C . ASP A 1 91 ? 3.282 -8.889 2.373 1.00 97.56 91 ASP A C 1
ATOM 739 O O . ASP A 1 91 ? 2.840 -9.553 1.439 1.00 97.56 91 ASP A O 1
ATOM 743 N N . THR A 1 92 ? 3.353 -7.558 2.319 1.00 98.00 92 THR A N 1
ATOM 744 C CA . THR A 1 92 ? 2.843 -6.757 1.199 1.00 98.00 92 THR A CA 1
ATOM 745 C C . THR A 1 92 ? 3.941 -6.200 0.304 1.00 98.00 92 THR A C 1
ATOM 747 O O . THR A 1 92 ? 3.647 -5.400 -0.592 1.00 98.00 92 THR A O 1
ATOM 750 N N . ARG A 1 93 ? 5.202 -6.608 0.513 1.00 96.81 93 ARG A N 1
ATOM 751 C CA . ARG A 1 93 ? 6.300 -6.228 -0.379 1.00 96.81 93 ARG A CA 1
ATOM 752 C C . ARG A 1 93 ? 6.006 -6.775 -1.771 1.00 96.81 93 ARG A C 1
ATOM 754 O O . ARG A 1 93 ? 5.815 -7.973 -1.954 1.00 96.81 93 ARG A O 1
ATOM 761 N N . HIS A 1 94 ? 5.994 -5.894 -2.757 1.00 96.12 94 HIS A N 1
ATOM 762 C CA . HIS A 1 94 ? 5.716 -6.252 -4.138 1.00 96.12 94 HIS A CA 1
ATOM 763 C C . HIS A 1 94 ? 6.658 -5.538 -5.088 1.00 96.12 94 HIS A C 1
ATOM 765 O O . HIS A 1 94 ? 7.243 -4.504 -4.771 1.00 96.12 94 HIS A O 1
ATOM 771 N N . VAL A 1 95 ? 6.833 -6.147 -6.254 1.00 94.69 95 VAL A N 1
ATOM 772 C CA . VAL A 1 95 ? 7.776 -5.687 -7.260 1.00 94.69 95 VAL A CA 1
ATOM 773 C C . VAL A 1 95 ? 7.084 -4.780 -8.267 1.00 94.69 95 VAL A C 1
ATOM 775 O O . VAL A 1 95 ? 5.985 -5.077 -8.737 1.00 94.69 95 VAL A O 1
ATOM 778 N N . ILE A 1 96 ? 7.754 -3.692 -8.623 1.00 92.56 96 ILE A N 1
ATOM 779 C CA . ILE A 1 96 ? 7.415 -2.869 -9.776 1.00 92.56 96 ILE A CA 1
ATOM 780 C C . ILE A 1 96 ? 8.287 -3.356 -10.928 1.00 92.56 96 ILE A C 1
ATOM 782 O O . ILE A 1 96 ? 9.515 -3.403 -10.824 1.00 92.56 96 ILE A O 1
ATOM 786 N N . SER A 1 97 ? 7.651 -3.770 -12.020 1.00 91.31 97 SER A N 1
ATOM 787 C CA . SER A 1 97 ? 8.321 -4.398 -13.158 1.00 91.31 97 SER A CA 1
ATOM 788 C C . SER A 1 97 ? 7.920 -3.736 -14.465 1.00 91.31 97 SER A C 1
ATOM 790 O O . SER A 1 97 ? 6.819 -3.211 -14.602 1.00 91.31 97 SER A O 1
ATOM 792 N N . LEU A 1 98 ? 8.830 -3.809 -15.430 1.00 90.25 98 LEU A N 1
ATOM 793 C CA . LEU A 1 98 ? 8.604 -3.433 -16.818 1.00 90.25 98 LEU A CA 1
ATOM 794 C C . LEU A 1 98 ? 8.643 -4.698 -17.668 1.00 90.25 98 LEU A C 1
ATOM 796 O O . LEU A 1 98 ? 9.417 -5.612 -17.376 1.00 90.25 98 LEU A O 1
ATOM 800 N N . VAL A 1 99 ? 7.820 -4.731 -18.710 1.00 89.12 99 VAL A N 1
ATOM 801 C CA . VAL A 1 99 ? 7.806 -5.800 -19.709 1.00 89.12 99 VAL A CA 1
ATOM 802 C C . VAL A 1 99 ? 8.075 -5.156 -21.061 1.00 89.12 99 VAL A C 1
ATOM 804 O O . VAL A 1 99 ? 7.324 -4.276 -21.485 1.00 89.12 99 VAL A O 1
ATOM 807 N N . LYS A 1 100 ? 9.166 -5.565 -21.713 1.00 88.69 100 LYS A N 1
ATOM 808 C CA . LYS A 1 100 ? 9.475 -5.175 -23.091 1.00 88.69 100 LYS A CA 1
ATOM 809 C C . LYS A 1 100 ? 8.521 -5.938 -24.012 1.00 88.69 100 LYS A C 1
ATOM 811 O O . LYS A 1 100 ? 8.364 -7.143 -23.863 1.00 88.69 100 LYS A O 1
ATOM 816 N N . VAL A 1 101 ? 7.823 -5.218 -24.892 1.00 88.38 101 VAL A N 1
ATOM 817 C CA . VAL A 1 101 ? 6.830 -5.809 -25.816 1.00 88.38 101 VAL A CA 1
ATOM 818 C C . VAL A 1 101 ? 7.387 -5.931 -27.238 1.00 88.38 101 VAL A C 1
ATOM 820 O O . VAL A 1 101 ? 6.928 -6.763 -28.011 1.00 88.38 101 VAL A O 1
ATOM 823 N N . ASN A 1 102 ? 8.381 -5.111 -27.582 1.00 88.19 102 ASN A N 1
ATOM 824 C CA . ASN A 1 102 ? 9.113 -5.180 -28.840 1.00 88.19 102 ASN A CA 1
ATOM 825 C C . ASN A 1 102 ? 10.593 -5.375 -28.525 1.00 88.19 102 ASN A C 1
ATOM 827 O O . ASN A 1 102 ? 11.233 -4.417 -28.098 1.00 88.19 102 ASN A O 1
ATOM 831 N N . ASP A 1 103 ? 11.111 -6.583 -28.731 1.00 83.44 103 ASP A N 1
ATOM 832 C CA . ASP A 1 103 ? 12.478 -6.949 -28.355 1.00 83.44 103 ASP A CA 1
ATOM 833 C C . ASP A 1 103 ? 13.557 -6.338 -29.258 1.00 83.44 103 ASP A C 1
ATOM 835 O O . ASP A 1 103 ? 14.709 -6.254 -28.836 1.00 83.44 103 ASP A O 1
ATOM 839 N N . ASP A 1 104 ? 13.190 -5.817 -30.429 1.00 89.12 104 ASP A N 1
ATOM 840 C CA . ASP A 1 104 ? 14.142 -5.332 -31.434 1.00 89.12 104 ASP A CA 1
ATOM 841 C C . ASP A 1 104 ? 14.413 -3.819 -31.360 1.00 89.12 104 ASP A C 1
ATOM 843 O O . ASP A 1 104 ? 15.182 -3.291 -32.163 1.00 89.12 104 ASP A O 1
ATOM 847 N N . ASP A 1 105 ? 13.787 -3.089 -30.428 1.00 89.06 105 ASP A N 1
ATOM 848 C CA . ASP A 1 105 ? 14.021 -1.648 -30.270 1.00 89.06 105 ASP A CA 1
ATOM 849 C C . ASP A 1 105 ? 15.169 -1.350 -29.281 1.00 89.06 105 ASP A C 1
ATOM 851 O O . ASP A 1 105 ? 14.960 -1.420 -28.061 1.00 89.06 105 ASP A O 1
ATOM 855 N N . PRO A 1 106 ? 16.360 -0.940 -29.763 1.00 87.50 106 PRO A N 1
ATOM 856 C CA . PRO A 1 106 ? 17.511 -0.669 -28.902 1.00 87.50 106 PRO A CA 1
ATOM 857 C C . PRO A 1 106 ? 17.302 0.541 -27.983 1.00 87.50 106 PRO A C 1
ATOM 859 O O . PRO A 1 106 ? 17.886 0.604 -26.903 1.00 87.50 106 PRO A O 1
ATOM 862 N N . LYS A 1 107 ? 16.435 1.497 -28.348 1.00 90.69 107 LYS A N 1
ATOM 863 C CA . LYS A 1 107 ? 16.141 2.651 -27.478 1.00 90.69 107 LYS A CA 1
ATOM 864 C C . LYS A 1 107 ? 15.435 2.220 -26.198 1.00 90.69 107 LYS A C 1
ATOM 866 O O . LYS A 1 107 ? 15.646 2.813 -25.140 1.00 90.69 107 LYS A O 1
ATOM 871 N N . THR A 1 108 ? 14.596 1.191 -26.300 1.00 91.38 108 THR A N 1
ATOM 872 C CA . THR A 1 108 ? 13.919 0.611 -25.144 1.00 91.38 108 THR A CA 1
ATOM 873 C C . THR A 1 108 ? 14.925 -0.073 -24.212 1.00 91.38 108 THR A C 1
ATOM 875 O O . THR A 1 108 ? 14.804 0.073 -22.996 1.00 91.38 108 THR A O 1
ATOM 878 N N . ASP A 1 109 ? 15.961 -0.727 -24.747 1.00 91.00 109 ASP A N 1
ATOM 879 C CA . ASP A 1 109 ? 17.034 -1.320 -23.931 1.00 91.00 109 ASP A CA 1
ATOM 880 C C . ASP A 1 109 ? 17.848 -0.264 -23.188 1.00 91.00 109 ASP A C 1
ATOM 882 O O . ASP A 1 109 ? 18.080 -0.399 -21.986 1.00 91.00 109 ASP A O 1
ATOM 886 N N . ASP A 1 110 ? 18.221 0.821 -23.868 1.00 92.69 110 ASP A N 1
ATOM 887 C CA . ASP A 1 110 ? 18.936 1.938 -23.246 1.00 92.69 110 ASP A CA 1
ATOM 888 C C . ASP A 1 110 ? 18.125 2.561 -22.103 1.00 92.69 110 ASP A C 1
ATOM 890 O O . ASP A 1 110 ? 18.666 2.867 -21.036 1.00 92.69 110 ASP A O 1
ATOM 894 N N . PHE A 1 111 ? 16.812 2.714 -22.294 1.00 92.75 111 PHE A N 1
ATOM 895 C CA . PHE A 1 111 ? 15.922 3.235 -21.261 1.00 92.75 111 PHE A CA 1
ATOM 896 C C . PHE A 1 111 ? 15.790 2.281 -20.067 1.00 92.75 111 PHE A C 1
ATOM 898 O O . PHE A 1 111 ? 15.883 2.720 -18.919 1.00 92.75 111 PHE A O 1
ATOM 905 N N . ILE A 1 112 ? 15.631 0.977 -20.313 1.00 92.19 112 ILE A N 1
ATOM 906 C CA . ILE A 1 112 ? 15.607 -0.035 -19.248 1.00 92.19 112 ILE A CA 1
ATOM 907 C C . ILE A 1 112 ? 16.933 -0.017 -18.478 1.00 92.19 112 ILE A C 1
ATOM 909 O O . ILE A 1 112 ? 16.919 0.034 -17.248 1.00 92.19 112 ILE A O 1
ATOM 913 N N . ASN A 1 113 ? 18.074 0.026 -19.171 1.00 92.31 113 ASN A N 1
ATOM 914 C CA . ASN A 1 113 ? 19.390 0.121 -18.538 1.00 92.31 113 ASN A CA 1
ATOM 915 C C . ASN A 1 113 ? 19.540 1.391 -17.703 1.00 92.31 113 ASN A C 1
ATOM 917 O O . ASN A 1 113 ? 20.071 1.335 -16.593 1.00 92.31 113 ASN A O 1
ATOM 921 N N . TYR A 1 114 ? 19.064 2.536 -18.195 1.00 94.00 114 TYR A N 1
ATOM 922 C CA . TYR A 1 114 ? 19.049 3.774 -17.420 1.00 94.00 114 TYR A CA 1
ATOM 923 C C . TYR A 1 114 ? 18.246 3.614 -16.122 1.00 94.00 114 TYR A C 1
ATOM 925 O O . TYR A 1 114 ? 18.753 3.967 -15.053 1.00 94.00 114 TYR A O 1
ATOM 933 N N . LEU A 1 115 ? 17.044 3.031 -16.196 1.00 93.06 115 LEU A N 1
ATOM 934 C CA . LEU A 1 115 ? 16.194 2.796 -15.028 1.00 93.06 115 LEU A CA 1
ATOM 935 C C . LEU A 1 115 ? 16.841 1.852 -14.013 1.00 93.06 115 LEU A C 1
ATOM 937 O O . LEU A 1 115 ? 16.776 2.113 -12.815 1.00 93.06 115 LEU A O 1
ATOM 941 N N . LEU A 1 116 ? 17.490 0.784 -14.479 1.00 91.00 116 LEU A N 1
ATOM 942 C CA . LEU A 1 116 ? 18.151 -0.214 -13.630 1.00 91.00 116 LEU A CA 1
ATOM 943 C C . LEU A 1 116 ? 19.485 0.259 -13.039 1.00 91.00 116 LEU A C 1
ATOM 945 O O . LEU A 1 116 ? 19.995 -0.377 -12.125 1.00 91.00 116 LEU A O 1
ATOM 949 N N . THR A 1 117 ? 20.054 1.357 -13.541 1.00 91.38 117 THR A N 1
ATOM 950 C CA . THR A 1 117 ? 21.360 1.859 -13.095 1.00 91.38 117 THR A CA 1
ATOM 951 C C . THR A 1 117 ? 21.251 3.283 -12.556 1.00 91.38 117 THR A C 1
ATOM 953 O O . THR A 1 117 ? 21.057 3.504 -11.363 1.00 91.38 117 THR A O 1
ATOM 956 N N . LYS A 1 118 ? 21.353 4.277 -13.437 1.00 93.31 118 LYS A N 1
ATOM 957 C CA . LYS A 1 118 ? 21.497 5.693 -13.091 1.00 93.31 118 LYS A CA 1
ATOM 958 C C . LYS A 1 118 ? 20.263 6.260 -12.389 1.00 93.31 118 LYS A C 1
ATOM 960 O O . LYS A 1 118 ? 20.419 7.144 -11.554 1.00 93.31 118 LYS A O 1
ATOM 965 N N . ALA A 1 119 ? 19.070 5.756 -12.701 1.00 93.50 119 ALA A N 1
ATOM 966 C CA . ALA A 1 119 ? 17.825 6.264 -12.131 1.00 93.50 119 ALA A CA 1
ATOM 967 C C . ALA A 1 119 ? 17.485 5.685 -10.748 1.00 93.50 119 ALA A C 1
ATOM 969 O O . ALA A 1 119 ? 16.534 6.151 -10.129 1.00 93.50 119 ALA A O 1
ATOM 970 N N . GLN A 1 120 ? 18.221 4.690 -10.236 1.00 94.25 120 GLN A N 1
ATOM 971 C CA . GLN A 1 120 ? 17.873 4.026 -8.968 1.00 94.25 120 GLN A CA 1
ATOM 972 C C . GLN A 1 120 ? 17.827 5.002 -7.783 1.00 94.25 120 GLN A C 1
ATOM 974 O O . GLN A 1 120 ? 16.930 4.919 -6.946 1.00 94.25 120 GLN A O 1
ATOM 979 N N . LYS A 1 121 ? 18.721 5.999 -7.764 1.00 93.44 121 LYS A N 1
ATOM 980 C CA . LYS A 1 121 ? 18.698 7.066 -6.752 1.00 93.44 121 LYS A CA 1
ATOM 981 C C . LYS A 1 121 ? 17.445 7.939 -6.853 1.00 93.44 121 LYS A C 1
ATOM 983 O O . LYS A 1 121 ? 16.886 8.344 -5.839 1.00 93.44 121 LYS A O 1
ATOM 988 N N . ASP A 1 122 ? 16.993 8.228 -8.069 1.00 93.81 122 ASP A N 1
ATOM 989 C CA . ASP A 1 122 ? 15.775 9.010 -8.280 1.00 93.81 122 ASP A CA 1
ATOM 990 C C . ASP A 1 122 ? 14.530 8.200 -7.900 1.00 93.81 122 ASP A C 1
ATOM 992 O O . ASP A 1 122 ? 13.616 8.742 -7.285 1.00 93.81 122 ASP A O 1
ATOM 996 N N . ILE A 1 123 ? 14.521 6.894 -8.179 1.00 93.38 123 ILE A N 1
ATOM 997 C CA . ILE A 1 123 ? 13.477 5.949 -7.752 1.00 93.38 123 ILE A CA 1
ATOM 998 C C . ILE A 1 123 ? 13.364 5.913 -6.222 1.00 93.38 123 ILE A C 1
ATOM 1000 O O . ILE A 1 123 ? 12.255 5.997 -5.689 1.00 93.38 123 ILE A O 1
ATOM 1004 N N . GLU A 1 124 ? 14.494 5.853 -5.516 1.00 93.62 124 GLU A N 1
ATOM 1005 C CA . GLU A 1 124 ? 14.529 5.931 -4.052 1.00 93.62 124 GLU A CA 1
ATOM 1006 C C . GLU A 1 124 ? 13.962 7.265 -3.542 1.00 93.62 124 GLU A C 1
ATOM 1008 O O . GLU A 1 124 ? 13.116 7.284 -2.647 1.00 93.62 124 GLU A O 1
ATOM 1013 N N . ASN A 1 125 ? 14.346 8.387 -4.163 1.00 93.25 125 ASN A N 1
ATOM 1014 C CA . ASN A 1 125 ? 13.830 9.716 -3.813 1.00 93.25 125 ASN A CA 1
ATOM 1015 C C . ASN A 1 125 ? 12.312 9.856 -4.031 1.00 93.25 125 ASN A C 1
ATOM 1017 O O . ASN A 1 125 ? 11.676 10.682 -3.376 1.00 93.25 125 ASN A O 1
ATOM 1021 N N . GLN A 1 126 ? 11.723 9.060 -4.929 1.00 91.31 126 GLN A N 1
ATOM 1022 C CA . GLN A 1 126 ? 10.270 8.981 -5.136 1.00 91.31 126 GLN A CA 1
ATOM 1023 C C . GLN A 1 126 ? 9.558 8.078 -4.110 1.00 91.31 126 GLN A C 1
ATOM 1025 O O . GLN A 1 126 ? 8.341 7.926 -4.176 1.00 91.31 126 GLN A O 1
ATOM 1030 N N . GLY A 1 127 ? 10.284 7.486 -3.156 1.00 91.69 127 GLY A N 1
ATOM 1031 C CA . GLY A 1 127 ? 9.723 6.693 -2.059 1.00 91.69 127 GLY A CA 1
ATOM 1032 C C . GLY A 1 127 ? 9.651 5.187 -2.319 1.00 91.69 127 GLY A C 1
ATOM 1033 O O . GLY A 1 127 ? 9.136 4.452 -1.474 1.00 91.69 127 GLY A O 1
ATOM 1034 N N . PHE A 1 128 ? 10.167 4.712 -3.454 1.00 95.38 128 PHE A N 1
ATOM 1035 C CA . PHE A 1 128 ? 10.277 3.283 -3.742 1.00 95.38 128 PHE A CA 1
ATOM 1036 C C . PHE A 1 128 ? 11.559 2.691 -3.148 1.00 95.38 128 PHE A C 1
ATOM 1038 O O . PHE A 1 128 ? 12.511 3.397 -2.830 1.00 95.38 128 PHE A O 1
ATOM 1045 N N . ILE A 1 129 ? 11.594 1.370 -3.007 1.00 94.62 129 ILE A N 1
ATOM 1046 C CA . ILE A 1 129 ? 12.799 0.644 -2.601 1.00 94.62 129 ILE A CA 1
ATOM 1047 C C . ILE A 1 129 ? 13.571 0.283 -3.880 1.00 94.62 129 ILE A C 1
ATOM 1049 O O . ILE A 1 129 ? 13.000 -0.420 -4.722 1.00 94.62 129 ILE A O 1
ATOM 1053 N N . PRO A 1 130 ? 14.824 0.737 -4.052 1.00 90.88 130 PRO A N 1
ATOM 1054 C CA . PRO A 1 130 ? 15.618 0.412 -5.233 1.00 90.88 130 PRO A CA 1
ATOM 1055 C C . PRO A 1 130 ? 15.925 -1.091 -5.321 1.00 90.88 130 PRO A C 1
ATOM 1057 O O . PRO A 1 130 ? 15.721 -1.855 -4.372 1.00 90.88 130 PRO A O 1
ATOM 1060 N N . MET A 1 131 ? 16.376 -1.522 -6.494 1.00 84.19 131 MET A N 1
ATOM 1061 C CA . MET A 1 131 ? 16.938 -2.857 -6.682 1.00 84.19 131 MET A CA 1
ATOM 1062 C C . MET A 1 131 ? 18.337 -2.888 -6.053 1.00 84.19 131 MET A C 1
ATOM 1064 O O . MET A 1 131 ? 19.152 -2.025 -6.374 1.00 84.19 131 MET A O 1
ATOM 1068 N N . ASP A 1 132 ? 18.572 -3.846 -5.151 1.00 68.00 132 ASP A N 1
ATOM 1069 C CA . ASP A 1 132 ? 19.895 -4.119 -4.565 1.00 68.00 132 ASP A CA 1
ATOM 1070 C C . ASP A 1 132 ? 20.902 -4.604 -5.626 1.00 68.00 132 ASP A C 1
ATOM 1072 O O . ASP A 1 132 ? 20.479 -5.353 -6.544 1.00 68.00 132 ASP A O 1
#

Sequence (132 aa):
PIAYDYLVLISSPGSKKITSIKDLDNLDFVKVDGSAQRLAWNSLEHYDLNYNIKHRVNSQFDAFKLVKNSKNLHSFLNASYFNGNKILKFDTRHVISLVKVNDDDPKTDDFINYLLTKAQKDIENQGFIPMD

Radius of gyration: 17.1 Å; chains: 1; bounding box: 39×28×50 Å

Foldseek 3Di:
DLFKWFWFKDAEPPADDDDALQVQAAAEEEAAPPDLCVLVVVVCVVVVGDYHHPHYDNDPVVRNVVRHPDHRYMYIDIQLVDDHHCRCRPSSIDDDDDDDPDPPDVVVVVVVVCSLPVCQVVCVVSRTGGDD

pLDDT: mean 95.32, std 4.04, range [68.0, 98.69]